Protein AF-A0A2M8EIZ0-F1 (afdb_monomer_lite)

Sequence (54 aa):
MQNLGTPEIILLSSVLLLFFGPKKLPEFSRGLGQSIKEVRNGFRGPKKKEVETA

Organism: NCBI:txid1975078

Secondary structure (DSSP, 8-state):
-----HHHHHHHHHHHHHHH-TTHHHHHHHHHHHHHHHHHHHHT----------

pLDDT: mean 83.52, std 13.81, range [46.94, 94.81]

Foldseek 3Di:
DDDCDPVVVVVVVVVVCVVCNPVRVVVVCVVVVVVVVVVVCVVVPPPPPPDDDD

Radius of gyration: 18.87 Å; chains: 1; bounding box: 32×38×44 Å

Structure (mmCIF, N/CA/C/O backbone):
data_AF-A0A2M8EIZ0-F1
#
_entry.id   AF-A0A2M8EIZ0-F1
#
loop_
_atom_site.group_PDB
_atom_site.id
_atom_site.type_symbol
_atom_site.label_atom_id
_atom_site.label_alt_id
_atom_site.label_comp_id
_atom_site.label_asym_id
_atom_site.label_entity_id
_atom_site.label_seq_id
_atom_site.pdbx_PDB_ins_code
_atom_site.Cartn_x
_atom_site.Cartn_y
_atom_site.Cartn_z
_atom_site.occupancy
_atom_site.B_iso_or_equiv
_atom_site.auth_seq_id
_atom_site.auth_comp_id
_atom_site.auth_asym_id
_atom_site.auth_atom_id
_atom_site.pdbx_PDB_model_num
ATOM 1 N N . MET A 1 1 ? 24.252 -15.955 -8.407 1.00 53.69 1 MET A N 1
ATOM 2 C CA . MET A 1 1 ? 23.066 -16.022 -7.527 1.00 53.69 1 MET A CA 1
ATOM 3 C C . MET A 1 1 ? 22.156 -14.874 -7.926 1.00 53.69 1 MET A C 1
ATOM 5 O O . MET A 1 1 ? 22.603 -13.735 -7.874 1.00 53.69 1 MET A O 1
ATOM 9 N N . GLN A 1 2 ? 20.969 -15.167 -8.460 1.00 69.50 2 GLN A N 1
ATOM 10 C CA . GLN A 1 2 ? 20.036 -14.147 -8.944 1.00 69.50 2 GLN A CA 1
ATOM 11 C C . GLN A 1 2 ? 19.428 -13.442 -7.731 1.00 69.50 2 GLN A C 1
ATOM 13 O O . GLN A 1 2 ? 18.622 -14.023 -7.010 1.00 69.50 2 GLN A O 1
ATOM 18 N N . ASN A 1 3 ? 19.880 -12.219 -7.460 1.00 73.81 3 ASN A N 1
ATOM 19 C CA . ASN A 1 3 ? 19.218 -11.361 -6.491 1.00 73.81 3 ASN A CA 1
ATOM 20 C C . ASN A 1 3 ? 17.893 -10.948 -7.119 1.00 73.81 3 ASN A C 1
ATOM 22 O O . ASN A 1 3 ? 17.908 -10.297 -8.159 1.00 73.81 3 ASN A O 1
ATOM 26 N N . LEU A 1 4 ? 16.777 -11.351 -6.507 1.00 77.62 4 LEU A N 1
ATOM 27 C CA . LEU A 1 4 ? 15.467 -10.788 -6.816 1.00 77.62 4 LEU A CA 1
ATOM 28 C C . LEU A 1 4 ? 15.550 -9.292 -6.534 1.00 77.62 4 LEU A C 1
ATOM 30 O O . LEU A 1 4 ? 15.499 -8.857 -5.382 1.00 77.62 4 LEU A O 1
ATOM 34 N N . GLY A 1 5 ? 15.796 -8.529 -7.588 1.00 88.56 5 GLY A N 1
ATOM 35 C CA . GLY A 1 5 ? 15.977 -7.104 -7.503 1.00 88.56 5 GLY A CA 1
ATOM 36 C C . GLY A 1 5 ? 14.634 -6.395 -7.524 1.00 88.56 5 GLY A C 1
ATOM 37 O O . GLY A 1 5 ? 13.570 -6.960 -7.791 1.00 88.56 5 GLY A O 1
ATOM 38 N N . THR A 1 6 ? 14.703 -5.091 -7.296 1.00 93.50 6 THR A N 1
ATOM 39 C CA . THR A 1 6 ? 13.590 -4.172 -7.529 1.00 93.50 6 THR A CA 1
ATOM 40 C C . THR A 1 6 ? 12.908 -4.376 -8.899 1.00 93.50 6 THR A C 1
ATOM 42 O O . THR A 1 6 ? 11.676 -4.322 -8.932 1.00 93.50 6 THR A O 1
ATOM 45 N N . PRO A 1 7 ? 13.626 -4.654 -10.014 1.00 91.38 7 PRO A N 1
ATOM 46 C CA . PRO A 1 7 ? 12.996 -4.876 -11.318 1.00 91.38 7 PRO A CA 1
ATOM 47 C C . PRO A 1 7 ? 12.060 -6.089 -11.348 1.00 91.38 7 PRO A C 1
ATOM 49 O O . PRO A 1 7 ? 10.933 -5.975 -11.835 1.00 91.38 7 PRO A O 1
ATOM 52 N N . GLU A 1 8 ? 12.476 -7.231 -10.795 1.00 91.44 8 GLU A N 1
ATOM 53 C CA . GLU A 1 8 ? 11.659 -8.447 -10.760 1.00 91.44 8 GLU A CA 1
ATOM 54 C C . GLU A 1 8 ? 10.383 -8.256 -9.929 1.00 91.44 8 GLU A C 1
ATOM 56 O O . GLU A 1 8 ? 9.303 -8.691 -10.339 1.00 91.44 8 GLU A O 1
ATOM 61 N N . ILE A 1 9 ? 10.473 -7.555 -8.792 1.00 92.31 9 ILE A N 1
ATOM 62 C CA . ILE A 1 9 ? 9.309 -7.265 -7.936 1.00 92.31 9 ILE A CA 1
ATOM 63 C C . ILE A 1 9 ? 8.310 -6.350 -8.653 1.00 92.31 9 ILE A C 1
ATOM 65 O O . ILE A 1 9 ? 7.097 -6.561 -8.551 1.00 92.31 9 ILE A O 1
ATOM 69 N N . ILE A 1 10 ? 8.797 -5.349 -9.393 1.00 92.94 10 ILE A N 1
ATOM 70 C CA . ILE A 1 10 ? 7.942 -4.463 -10.194 1.00 92.94 10 ILE A CA 1
ATOM 71 C C . ILE A 1 10 ? 7.254 -5.254 -11.305 1.00 92.94 10 ILE A C 1
ATOM 73 O O . ILE A 1 10 ? 6.050 -5.090 -11.494 1.00 92.94 10 ILE A O 1
ATOM 77 N N . LEU A 1 11 ? 7.976 -6.134 -12.005 1.00 93.88 11 LEU A N 1
ATOM 78 C CA . LEU A 1 11 ? 7.406 -6.961 -13.069 1.00 93.88 11 LEU A CA 1
ATOM 79 C C . LEU A 1 11 ? 6.294 -7.872 -12.527 1.00 93.88 11 LEU A C 1
ATOM 81 O O . LEU A 1 11 ? 5.193 -7.894 -13.077 1.00 93.88 11 LEU A O 1
ATOM 85 N N . LEU A 1 12 ? 6.548 -8.554 -11.406 1.00 92.25 12 LEU A N 1
ATOM 86 C CA . LEU A 1 12 ? 5.563 -9.414 -10.745 1.00 92.25 12 LEU A CA 1
ATOM 87 C C . LEU A 1 12 ? 4.339 -8.616 -10.281 1.00 92.25 12 LEU A C 1
ATOM 89 O O . LEU A 1 12 ? 3.198 -9.017 -10.517 1.00 92.25 12 LEU A O 1
ATOM 93 N N . SER A 1 13 ? 4.573 -7.460 -9.658 1.00 91.88 13 SER A N 1
ATOM 94 C CA . SER A 1 13 ? 3.497 -6.571 -9.220 1.00 91.88 13 SER A CA 1
ATOM 95 C C . SER A 1 13 ? 2.690 -6.066 -10.410 1.00 91.88 13 SER A C 1
ATOM 97 O O . SER A 1 13 ? 1.472 -6.030 -10.324 1.00 91.88 13 SER A O 1
ATOM 99 N N . SER A 1 14 ? 3.331 -5.730 -11.531 1.00 93.56 14 SER A N 1
ATOM 100 C CA . SER A 1 14 ? 2.665 -5.264 -12.752 1.00 93.56 14 SER A CA 1
ATOM 101 C C . SER A 1 14 ? 1.717 -6.322 -13.320 1.00 93.56 14 SER A C 1
ATOM 103 O O . SER A 1 14 ? 0.575 -6.011 -13.650 1.00 93.56 14 SER A O 1
ATOM 105 N N . VAL A 1 15 ? 2.133 -7.592 -13.333 1.00 94.62 15 VAL A N 1
ATOM 106 C CA . VAL A 1 15 ? 1.258 -8.709 -13.723 1.00 94.62 15 VAL A CA 1
ATOM 107 C C . VAL A 1 15 ? 0.059 -8.809 -12.776 1.00 94.62 15 VAL A C 1
ATOM 109 O O . VAL A 1 15 ? -1.082 -8.820 -13.233 1.00 94.62 15 VAL A O 1
ATOM 112 N N . LEU A 1 16 ? 0.278 -8.792 -11.457 1.00 93.19 16 LEU A N 1
ATOM 113 C CA . LEU A 1 16 ? -0.816 -8.801 -10.474 1.00 93.19 16 LEU A CA 1
ATOM 114 C C . LEU A 1 16 ? -1.746 -7.587 -10.623 1.00 93.19 16 LEU A C 1
ATOM 116 O O . LEU A 1 16 ? -2.960 -7.719 -10.503 1.00 93.19 16 LEU A O 1
ATOM 120 N N . LEU A 1 17 ? -1.194 -6.412 -10.914 1.00 92.62 17 LEU A N 1
ATOM 121 C CA . LEU A 1 17 ? -1.931 -5.172 -11.142 1.00 92.62 17 LEU A CA 1
ATOM 122 C C . LEU A 1 17 ? -2.723 -5.204 -12.452 1.00 92.62 17 LEU A C 1
ATOM 124 O O . LEU A 1 17 ? -3.746 -4.538 -12.525 1.00 92.62 17 LEU A O 1
ATOM 128 N N . LEU A 1 18 ? -2.306 -5.964 -13.466 1.00 93.06 18 LEU A N 1
ATOM 129 C CA . LEU A 1 18 ? -3.098 -6.178 -14.681 1.00 93.06 18 LEU A CA 1
ATOM 130 C C . LEU A 1 18 ? -4.302 -7.089 -14.411 1.00 93.06 18 LEU A C 1
ATOM 132 O O . LEU A 1 18 ? -5.398 -6.793 -14.878 1.00 93.06 18 LEU A O 1
ATOM 136 N N . PHE A 1 19 ? -4.127 -8.152 -13.619 1.00 93.88 19 PHE A N 1
ATOM 137 C CA . PHE A 1 19 ? -5.219 -9.068 -13.263 1.00 93.88 19 PHE A CA 1
ATOM 138 C C . PHE A 1 19 ? -6.203 -8.469 -12.253 1.00 93.88 19 PHE A C 1
ATOM 140 O O . PHE A 1 19 ? -7.415 -8.5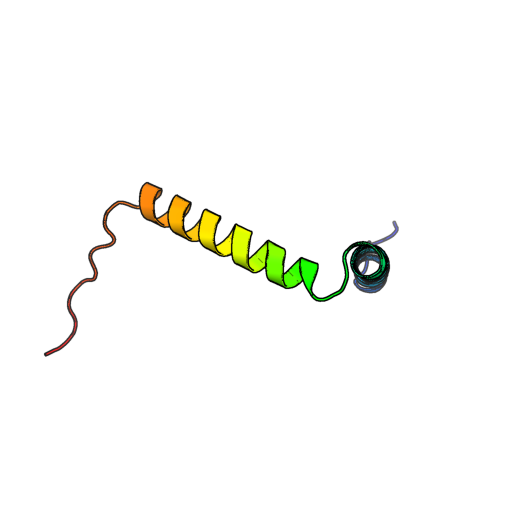31 -12.445 1.00 93.88 19 PHE A O 1
ATOM 147 N N . PHE A 1 20 ? -5.694 -7.894 -11.164 1.00 90.94 20 PHE A N 1
ATOM 148 C CA . PHE A 1 20 ? -6.518 -7.335 -10.093 1.00 90.94 20 PHE A CA 1
ATOM 149 C C . PHE A 1 20 ? -6.850 -5.856 -10.314 1.00 90.94 20 PHE A C 1
ATOM 151 O O . PHE A 1 20 ? -7.837 -5.358 -9.784 1.00 90.94 20 PHE A O 1
ATOM 158 N N . GLY A 1 21 ? -6.065 -5.128 -11.102 1.00 87.88 21 GLY A N 1
ATOM 159 C CA . GLY A 1 21 ? -6.209 -3.686 -11.285 1.00 87.88 21 GLY A CA 1
ATOM 160 C C . GLY A 1 21 ? -5.448 -2.870 -10.226 1.00 87.88 21 GLY A C 1
ATOM 161 O O . GLY A 1 21 ? -5.420 -3.232 -9.043 1.00 87.88 21 GLY A O 1
ATOM 162 N N . PRO A 1 22 ? -4.913 -1.685 -10.583 1.00 86.00 22 PRO A N 1
ATOM 163 C CA . PRO A 1 22 ? -4.167 -0.826 -9.659 1.00 86.00 22 PRO A CA 1
ATOM 164 C C . PRO A 1 22 ? -5.002 -0.250 -8.517 1.00 86.00 22 PRO A C 1
ATOM 166 O O . PRO A 1 22 ? -4.452 0.208 -7.520 1.00 86.00 22 PRO A O 1
ATOM 169 N N . LYS A 1 23 ? -6.332 -0.288 -8.632 1.00 87.94 23 LYS A N 1
ATOM 170 C CA . LYS A 1 23 ? -7.252 0.158 -7.580 1.00 87.94 23 LYS A CA 1
ATOM 171 C C . LYS A 1 23 ? -7.514 -0.916 -6.522 1.00 87.94 23 LYS A C 1
ATOM 173 O O . LYS A 1 23 ? -7.771 -0.557 -5.376 1.00 87.94 23 LYS A O 1
ATOM 178 N N . LYS A 1 24 ? -7.397 -2.206 -6.862 1.00 87.94 24 LYS A N 1
ATOM 179 C CA . LYS A 1 24 ? -7.716 -3.303 -5.937 1.00 87.94 24 LYS A CA 1
ATOM 180 C C . LYS A 1 24 ? -6.624 -3.565 -4.911 1.00 87.94 24 LYS A C 1
ATOM 182 O O . LYS A 1 24 ? -6.953 -3.868 -3.771 1.00 87.94 24 LYS A O 1
ATOM 187 N N . LEU A 1 25 ? -5.352 -3.364 -5.255 1.00 88.56 25 LEU A N 1
ATOM 188 C CA . LEU A 1 25 ? -4.246 -3.532 -4.304 1.00 88.56 25 LEU A CA 1
ATOM 189 C C . LEU A 1 25 ? -4.315 -2.512 -3.132 1.00 88.56 25 LEU A C 1
ATOM 191 O O . LEU A 1 25 ? -4.230 -2.922 -1.968 1.00 88.56 25 LEU A O 1
ATOM 195 N N . PRO A 1 26 ? -4.566 -1.205 -3.369 1.00 85.00 26 PRO A N 1
ATOM 196 C CA . PRO A 1 26 ? -4.790 -0.224 -2.303 1.00 85.00 26 PRO A CA 1
ATOM 197 C C . PRO A 1 26 ? -6.116 -0.415 -1.553 1.00 85.00 26 PRO A C 1
ATOM 199 O O . PRO A 1 26 ? -6.189 -0.162 -0.355 1.00 85.00 26 PRO A O 1
ATOM 202 N N . GLU A 1 27 ? -7.181 -0.829 -2.241 1.00 91.31 27 GLU A N 1
ATOM 203 C CA . GLU A 1 27 ? -8.491 -1.089 -1.626 1.00 91.31 27 GLU A CA 1
ATOM 204 C C . GLU A 1 27 ? -8.413 -2.276 -0.649 1.00 91.31 27 GLU A C 1
ATOM 206 O O . GLU A 1 27 ? -8.811 -2.157 0.510 1.00 91.31 27 GLU A O 1
ATOM 211 N N . PHE A 1 28 ? -7.779 -3.373 -1.075 1.00 90.12 28 PHE A N 1
ATOM 212 C CA . PHE A 1 28 ? -7.523 -4.555 -0.253 1.00 90.12 28 PHE A CA 1
ATOM 213 C C . PHE A 1 28 ? -6.619 -4.252 0.946 1.00 90.12 28 PHE A C 1
ATOM 215 O O . PHE A 1 28 ? -6.936 -4.626 2.074 1.00 90.12 28 PHE A O 1
ATOM 222 N N . SER A 1 29 ? -5.518 -3.524 0.736 1.00 92.0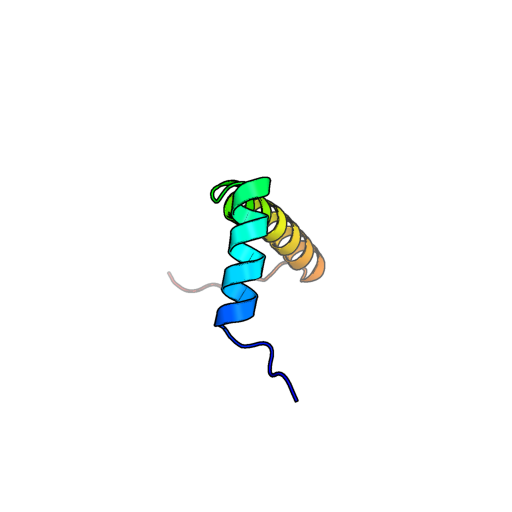6 29 SER A N 1
ATOM 223 C CA . SER A 1 29 ? -4.605 -3.157 1.827 1.00 92.06 29 SER A CA 1
ATOM 224 C C . SER A 1 29 ? -5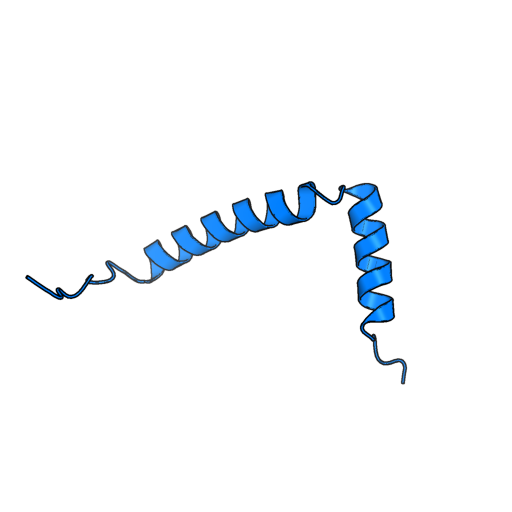.236 -2.198 2.838 1.00 92.06 29 SER A C 1
ATOM 226 O O . SER A 1 29 ? -4.974 -2.332 4.033 1.00 92.06 29 SER A O 1
ATOM 228 N N . ARG A 1 30 ? -6.116 -1.279 2.412 1.00 93.12 30 ARG A N 1
ATOM 229 C CA . ARG A 1 30 ? -6.912 -0.456 3.340 1.00 93.12 30 ARG A CA 1
ATOM 230 C C . ARG A 1 30 ? -7.852 -1.310 4.190 1.00 93.12 30 ARG A C 1
ATOM 232 O O . ARG A 1 30 ? -7.883 -1.112 5.403 1.00 93.12 30 ARG A O 1
ATOM 239 N N . GLY A 1 31 ? -8.558 -2.265 3.582 1.00 93.94 31 GLY A N 1
ATOM 240 C CA . GLY A 1 31 ? -9.437 -3.196 4.299 1.00 93.94 31 GLY A CA 1
ATOM 241 C C . GLY A 1 31 ? -8.674 -4.047 5.317 1.00 93.94 31 GLY A C 1
ATOM 242 O O . GLY A 1 31 ? -8.982 -4.012 6.508 1.00 93.94 31 GLY A O 1
ATOM 243 N N . LEU A 1 32 ? -7.602 -4.719 4.882 1.00 94.81 32 LEU A N 1
ATOM 244 C CA . LEU A 1 32 ? -6.732 -5.491 5.774 1.00 94.81 32 LEU A CA 1
ATOM 245 C C . LEU A 1 32 ? -6.105 -4.628 6.872 1.00 94.81 32 LEU A C 1
ATOM 247 O O . LEU A 1 32 ? -6.020 -5.053 8.020 1.00 94.81 32 LEU A O 1
ATOM 251 N N . GLY A 1 33 ? -5.668 -3.412 6.541 1.00 92.81 33 GLY A N 1
ATOM 252 C CA . GLY A 1 33 ? -5.062 -2.492 7.496 1.00 92.81 33 GLY A CA 1
ATOM 253 C C . GLY A 1 33 ? -6.034 -2.074 8.597 1.00 92.81 33 GLY A C 1
ATOM 254 O O . GLY A 1 33 ? -5.638 -1.999 9.761 1.00 92.81 33 GLY A O 1
ATOM 255 N N . GLN A 1 34 ? -7.307 -1.853 8.258 1.00 94.00 34 GLN A N 1
ATOM 256 C CA . GLN A 1 34 ? -8.361 -1.614 9.244 1.00 94.00 34 GLN A CA 1
ATOM 257 C C . GLN A 1 34 ? -8.600 -2.850 10.113 1.00 94.00 34 GLN A C 1
ATOM 259 O O . GLN A 1 34 ? -8.589 -2.720 11.335 1.00 94.00 34 GLN A O 1
ATOM 264 N N . SER A 1 35 ? -8.704 -4.045 9.522 1.00 93.88 35 SER A N 1
ATOM 265 C CA . SER A 1 35 ? -8.853 -5.292 10.285 1.00 93.88 35 SER A CA 1
ATOM 266 C C . SER A 1 35 ? -7.686 -5.517 11.249 1.00 93.88 35 SER A C 1
ATOM 268 O O . SER A 1 35 ? -7.903 -5.743 12.435 1.00 93.88 35 SER A O 1
ATOM 270 N N . ILE A 1 36 ? -6.440 -5.373 10.788 1.00 94.19 36 ILE A N 1
ATOM 271 C CA . ILE A 1 36 ? -5.240 -5.506 11.629 1.00 94.19 36 ILE A CA 1
ATOM 272 C C . ILE A 1 36 ? -5.210 -4.424 12.715 1.00 94.19 36 ILE A C 1
ATOM 274 O O . ILE A 1 36 ? -4.796 -4.697 13.842 1.00 94.19 36 ILE A O 1
ATOM 278 N N . LYS A 1 37 ? -5.639 -3.194 12.409 1.00 91.88 37 LYS A N 1
ATOM 279 C CA . LYS A 1 37 ? -5.724 -2.105 13.391 1.00 91.88 37 LYS A CA 1
ATOM 280 C C . LYS A 1 37 ? -6.711 -2.452 14.502 1.00 91.88 37 LYS A C 1
ATOM 282 O O . LYS A 1 37 ? -6.344 -2.297 15.665 1.00 91.88 37 LYS A O 1
ATOM 287 N N . GLU A 1 38 ? -7.896 -2.941 14.157 1.00 91.69 38 GLU A N 1
ATOM 288 C CA . GLU A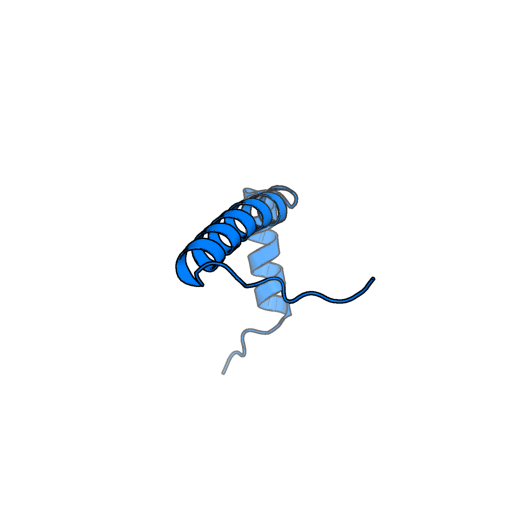 1 38 ? -8.933 -3.329 15.117 1.00 91.69 38 GLU A CA 1
ATOM 289 C C . GLU A 1 38 ? -8.483 -4.521 15.964 1.00 91.69 38 GLU A C 1
ATOM 291 O O . GLU A 1 38 ? -8.540 -4.469 17.192 1.00 91.69 38 GLU A O 1
ATOM 296 N N . VAL A 1 39 ? -7.900 -5.536 15.320 1.00 93.12 39 VAL A N 1
ATOM 297 C CA . VAL A 1 39 ? -7.299 -6.702 15.980 1.00 93.12 39 VAL A CA 1
ATOM 298 C C . VAL A 1 39 ? -6.213 -6.261 16.967 1.00 93.12 39 VAL A C 1
ATOM 300 O O . VAL A 1 39 ? -6.235 -6.627 18.140 1.00 93.12 39 VAL A O 1
ATOM 303 N N . ARG A 1 40 ? -5.290 -5.392 16.540 1.00 89.19 40 ARG A N 1
ATOM 304 C CA . ARG A 1 40 ? -4.228 -4.855 17.401 1.00 89.19 40 ARG A CA 1
ATOM 305 C C . ARG A 1 40 ? -4.776 -3.993 18.541 1.00 89.19 40 ARG A C 1
ATOM 307 O O . ARG A 1 40 ? -4.166 -3.972 19.606 1.00 89.19 40 ARG A O 1
ATOM 314 N N . ASN A 1 41 ? -5.864 -3.256 18.325 1.00 88.94 41 ASN A N 1
ATOM 315 C CA . ASN A 1 41 ? -6.511 -2.4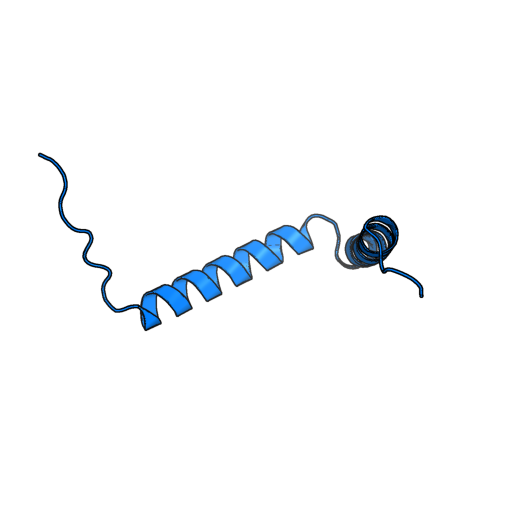55 19.365 1.00 88.94 41 ASN A CA 1
ATOM 316 C C . ASN A 1 41 ? -7.180 -3.350 20.415 1.00 88.94 41 ASN A C 1
ATOM 318 O O . ASN A 1 41 ? -7.009 -3.093 21.603 1.00 88.94 41 ASN A O 1
ATOM 322 N N . GLY A 1 42 ? -7.853 -4.424 19.990 1.00 87.50 42 GLY A N 1
ATOM 323 C CA . GLY A 1 42 ? -8.438 -5.424 20.886 1.00 87.50 42 GLY A CA 1
ATOM 324 C C . GLY A 1 42 ? -7.382 -6.159 21.715 1.00 87.50 42 GLY A C 1
ATOM 325 O O . GLY A 1 42 ? -7.547 -6.316 22.922 1.00 87.50 42 GLY A O 1
ATOM 326 N N . PHE A 1 43 ? -6.249 -6.522 21.104 1.00 88.06 43 PHE A N 1
ATOM 327 C CA . PHE A 1 43 ? -5.144 -7.180 21.813 1.00 88.06 43 PHE A CA 1
ATOM 328 C C . PHE A 1 43 ? -4.340 -6.253 22.734 1.00 88.06 43 PHE A C 1
ATOM 330 O O . PHE A 1 43 ? -3.697 -6.735 23.662 1.00 88.06 43 PHE A O 1
ATOM 337 N N . ARG A 1 44 ? -4.334 -4.933 22.502 1.00 80.00 44 ARG A N 1
ATOM 338 C CA . ARG A 1 44 ? -3.536 -3.992 23.311 1.00 80.00 44 ARG A CA 1
ATOM 339 C C . ARG A 1 44 ? -4.204 -3.526 24.607 1.00 80.00 44 ARG A C 1
ATOM 341 O O . ARG A 1 44 ? -3.575 -2.752 25.325 1.00 80.00 44 ARG A O 1
ATOM 348 N N . GLY A 1 45 ? -5.417 -3.983 24.932 1.00 70.19 45 GLY A N 1
ATOM 349 C CA . GLY A 1 45 ? -6.197 -3.412 26.036 1.00 70.19 45 GLY A CA 1
ATOM 350 C C . GLY A 1 45 ? -6.469 -1.915 25.811 1.00 70.19 45 GLY A C 1
ATOM 351 O O . GLY A 1 45 ? -5.970 -1.338 24.839 1.00 70.19 45 GLY A O 1
ATOM 352 N N . PRO A 1 46 ? -7.278 -1.245 26.651 1.00 64.12 46 PRO A N 1
ATOM 353 C CA . PRO A 1 46 ? -7.527 0.180 26.491 1.00 64.12 46 PRO A CA 1
ATOM 354 C C . PRO A 1 46 ? -6.184 0.906 26.533 1.00 64.12 46 PRO A C 1
ATOM 356 O O . PRO A 1 46 ? -5.557 1.032 27.584 1.00 64.12 46 PRO A O 1
ATOM 359 N N . LYS A 1 47 ? -5.728 1.388 25.372 1.00 63.56 47 LYS A N 1
ATOM 360 C CA . LYS A 1 47 ? -4.666 2.380 25.325 1.00 63.56 47 LYS A CA 1
ATOM 361 C C . LYS A 1 47 ? -5.210 3.572 26.089 1.00 63.56 47 LYS A C 1
ATOM 363 O O . LYS A 1 47 ? -6.013 4.323 25.534 1.00 63.56 47 LYS A O 1
ATOM 368 N N . LYS A 1 48 ? -4.808 3.710 27.358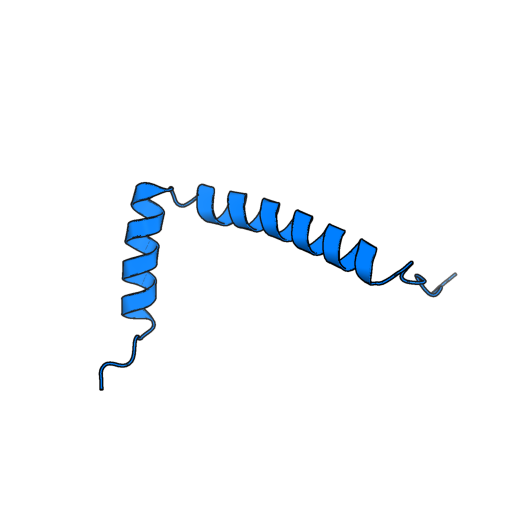 1.00 58.12 48 LYS A N 1
ATOM 369 C CA . LYS A 1 48 ? -4.885 4.968 28.091 1.00 58.12 48 LYS A CA 1
ATOM 370 C C . LYS A 1 48 ? -4.368 6.025 27.124 1.00 58.12 48 LYS A C 1
ATOM 372 O O . LYS A 1 48 ? -3.185 6.056 26.793 1.00 58.12 48 LYS A O 1
ATOM 377 N N . LYS A 1 49 ? -5.293 6.821 26.593 1.00 57.59 49 LYS A N 1
ATOM 378 C CA . LYS A 1 49 ? -4.968 8.151 26.117 1.00 57.59 49 LYS A CA 1
ATOM 379 C C . LYS A 1 49 ? -4.632 8.895 27.396 1.00 57.59 49 LYS A C 1
ATOM 381 O O . LYS A 1 49 ? -5.531 9.300 28.126 1.00 57.59 49 LYS A O 1
ATOM 386 N N . GLU A 1 50 ? -3.354 8.871 27.746 1.00 58.81 50 GLU A N 1
ATOM 387 C CA . GLU A 1 50 ? -2.856 9.743 28.787 1.00 58.81 50 GLU A CA 1
ATOM 388 C C . GLU A 1 50 ? -3.070 11.178 28.319 1.00 58.81 50 GLU A C 1
ATOM 390 O O . GLU A 1 50 ? -2.955 11.506 27.136 1.00 58.81 50 GLU A O 1
ATOM 395 N N . VAL A 1 51 ? -3.549 11.946 29.281 1.00 67.38 51 VAL A N 1
ATOM 396 C CA . VAL A 1 51 ? -3.996 13.322 29.209 1.00 67.38 51 VAL A CA 1
ATOM 397 C C . VAL A 1 51 ? -2.801 14.218 28.907 1.00 67.38 51 VAL A C 1
ATOM 399 O O . VAL A 1 51 ? -1.842 14.207 29.661 1.00 67.38 51 VAL A O 1
ATOM 402 N N . GLU A 1 52 ? -2.899 15.022 27.855 1.00 53.97 52 GLU A N 1
ATOM 403 C CA . GLU A 1 52 ? -2.185 16.293 27.687 1.00 53.97 52 GLU A CA 1
ATOM 404 C C . GLU A 1 52 ? -2.950 17.066 26.595 1.00 53.97 52 GLU A C 1
ATOM 406 O O . GLU A 1 52 ? -3.259 16.499 25.547 1.00 53.97 52 GLU A O 1
ATOM 411 N N . THR A 1 53 ? -3.394 18.307 26.768 1.00 46.94 53 THR A N 1
ATOM 412 C CA . THR A 1 53 ? -3.141 19.287 27.832 1.00 46.94 53 THR A CA 1
ATOM 413 C C . THR A 1 53 ? -4.304 20.281 27.785 1.00 46.94 53 THR A C 1
ATOM 415 O O . THR A 1 53 ? -4.759 20.642 26.696 1.00 46.94 53 THR A O 1
ATOM 418 N N . ALA A 1 54 ? -4.815 20.653 28.958 1.00 51.00 54 ALA A N 1
ATOM 419 C CA . ALA A 1 54 ? -5.662 21.829 29.143 1.00 51.00 54 ALA A CA 1
ATOM 420 C C . ALA A 1 54 ? -4.797 23.095 29.196 1.00 51.00 54 ALA A C 1
ATOM 422 O O . ALA A 1 54 ? -3.621 22.967 29.607 1.00 51.00 54 ALA A O 1
#

InterPro domains:
  IPR003369 Sec-independent protein translocase protein TatA/B/E [PF02416] (3-47)